Protein AF-A0A4Q5Y3H6-F1 (afdb_monomer)

pLDDT: mean 84.72, std 13.3, range [37.09, 96.25]

Structure (mmCIF, N/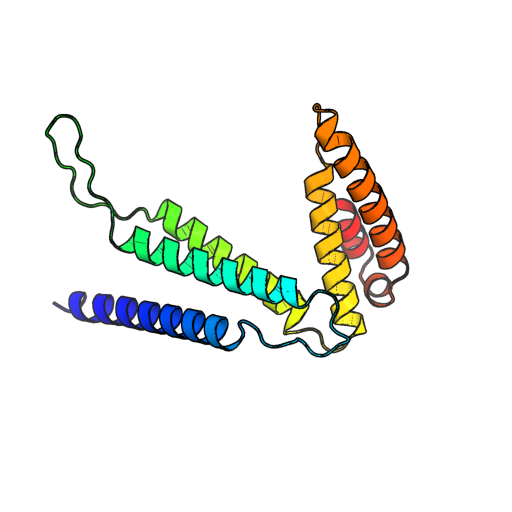CA/C/O backbone):
data_AF-A0A4Q5Y3H6-F1
#
_entry.id   AF-A0A4Q5Y3H6-F1
#
loop_
_atom_site.group_PDB
_atom_site.id
_atom_site.type_symbol
_atom_site.label_atom_id
_atom_site.label_alt_id
_atom_site.label_comp_id
_atom_site.label_asym_id
_atom_site.label_entity_id
_atom_site.label_seq_id
_atom_site.pdbx_PDB_ins_code
_atom_site.Cartn_x
_atom_site.Cartn_y
_atom_site.Cartn_z
_atom_site.occupancy
_atom_site.B_iso_or_equiv
_atom_site.auth_seq_id
_atom_site.auth_comp_id
_atom_site.auth_asym_id
_atom_site.auth_atom_id
_atom_site.pdbx_PDB_model_num
ATOM 1 N N . MET A 1 1 ? 7.605 -20.505 -36.341 1.00 44.72 1 MET A N 1
ATOM 2 C CA . MET A 1 1 ? 7.078 -19.249 -36.929 1.00 44.72 1 MET A CA 1
ATOM 3 C C . MET A 1 1 ? 5.659 -18.972 -36.411 1.00 44.72 1 MET A C 1
ATOM 5 O O . MET A 1 1 ? 4.772 -18.645 -37.184 1.00 44.72 1 MET A O 1
ATOM 9 N N . GLN A 1 2 ? 5.431 -19.163 -35.105 1.00 42.56 2 GLN A N 1
ATOM 10 C CA . GLN A 1 2 ? 4.109 -19.061 -34.465 1.00 42.56 2 GLN A CA 1
ATOM 11 C C . GLN A 1 2 ? 4.168 -18.270 -33.138 1.00 42.56 2 GLN A C 1
ATOM 13 O O . GLN A 1 2 ? 3.123 -17.922 -32.606 1.00 42.56 2 GLN A O 1
ATOM 18 N N . GLU A 1 3 ? 5.372 -17.945 -32.644 1.00 42.47 3 GLU A N 1
ATOM 19 C CA . GLU A 1 3 ? 5.615 -17.114 -31.450 1.00 42.47 3 GLU A CA 1
ATOM 20 C C . GLU A 1 3 ? 5.438 -15.612 -31.747 1.00 42.47 3 GLU A C 1
ATOM 22 O O . GLU A 1 3 ? 4.728 -14.933 -31.014 1.00 42.47 3 GLU A O 1
ATOM 27 N N . ASP A 1 4 ? 5.920 -15.130 -32.901 1.00 48.25 4 ASP A N 1
ATOM 28 C CA . ASP A 1 4 ? 5.864 -13.708 -33.309 1.00 48.25 4 ASP A CA 1
ATOM 29 C C . ASP A 1 4 ? 4.447 -13.103 -33.352 1.00 48.25 4 ASP A C 1
ATOM 31 O O . ASP A 1 4 ? 4.252 -11.909 -33.149 1.00 48.25 4 ASP A O 1
ATOM 35 N N . HIS A 1 5 ? 3.417 -13.906 -33.638 1.00 45.41 5 HIS A N 1
ATOM 36 C CA . HIS A 1 5 ? 2.049 -13.386 -33.746 1.00 45.41 5 HIS A CA 1
ATOM 37 C C . HIS A 1 5 ? 1.365 -13.212 -32.380 1.00 45.41 5 HIS A C 1
ATOM 39 O O . HIS A 1 5 ? 0.413 -12.442 -32.270 1.00 45.41 5 HIS A O 1
ATOM 45 N N . ASN A 1 6 ? 1.832 -13.930 -31.353 1.00 51.09 6 ASN A N 1
ATOM 46 C CA . ASN A 1 6 ? 1.220 -13.940 -30.025 1.00 51.09 6 ASN A CA 1
ATOM 47 C C . ASN A 1 6 ? 1.779 -12.812 -29.138 1.00 51.09 6 ASN A C 1
ATOM 49 O O . ASN A 1 6 ? 1.017 -12.189 -28.400 1.00 51.09 6 ASN A O 1
ATOM 53 N N . ASP A 1 7 ? 3.068 -12.487 -29.283 1.00 55.44 7 ASP A N 1
ATOM 54 C CA . ASP A 1 7 ? 3.725 -11.403 -28.534 1.00 55.44 7 ASP A CA 1
ATOM 55 C C . ASP A 1 7 ? 3.135 -10.027 -28.885 1.00 55.44 7 ASP A C 1
ATOM 57 O O . ASP A 1 7 ? 2.761 -9.253 -28.003 1.00 55.44 7 ASP A O 1
ATOM 61 N N . HIS A 1 8 ? 2.905 -9.756 -30.173 1.00 57.81 8 HIS A N 1
ATOM 62 C CA . HIS A 1 8 ? 2.282 -8.503 -30.617 1.00 57.81 8 HIS A CA 1
ATOM 63 C C . HIS A 1 8 ? 0.810 -8.348 -30.198 1.00 57.81 8 HIS A C 1
ATOM 65 O O . HIS A 1 8 ? 0.297 -7.226 -30.140 1.00 57.81 8 HIS A O 1
ATOM 71 N N . LEU A 1 9 ? 0.107 -9.453 -29.925 1.00 58.41 9 LEU A N 1
ATOM 72 C CA . LEU A 1 9 ? -1.276 -9.417 -29.449 1.00 58.41 9 LEU A CA 1
ATOM 73 C C . LEU A 1 9 ? -1.327 -9.026 -27.966 1.00 58.41 9 LEU A C 1
ATOM 75 O O . LEU A 1 9 ? -2.117 -8.160 -27.594 1.00 58.41 9 LEU A O 1
ATOM 79 N N . GLN A 1 10 ? -0.436 -9.593 -27.149 1.00 64.94 10 GLN A N 1
ATOM 80 C CA . GLN A 1 10 ? -0.353 -9.319 -25.712 1.00 64.94 10 GLN A CA 1
ATOM 81 C C . GLN A 1 10 ? 0.100 -7.883 -25.417 1.00 64.94 10 GLN A C 1
ATOM 83 O O . GLN A 1 10 ? -0.480 -7.218 -24.557 1.00 64.94 10 GLN A O 1
ATOM 88 N N . GLU A 1 11 ? 1.078 -7.363 -26.168 1.00 69.44 11 GLU A N 1
ATOM 89 C CA . GLU A 1 11 ? 1.495 -5.958 -26.061 1.00 69.44 11 GLU A CA 1
ATOM 90 C C . GLU A 1 11 ? 0.341 -5.000 -26.376 1.00 69.44 11 GLU A C 1
ATOM 92 O O . GLU A 1 11 ? 0.093 -4.041 -25.643 1.00 69.44 11 GLU A O 1
ATOM 97 N N . ARG A 1 12 ? -0.415 -5.292 -27.439 1.00 74.06 12 ARG A N 1
ATOM 98 C CA . ARG A 1 12 ? -1.546 -4.468 -27.868 1.00 74.06 12 ARG A CA 1
ATOM 99 C C . ARG A 1 12 ? -2.702 -4.501 -26.870 1.00 74.06 12 ARG A C 1
ATOM 101 O O . ARG A 1 12 ? -3.335 -3.472 -26.646 1.00 74.06 12 ARG A O 1
ATOM 108 N N . GLU A 1 13 ? -2.995 -5.654 -26.276 1.00 75.44 13 GLU A N 1
ATOM 109 C CA . GLU A 1 13 ? -4.009 -5.780 -25.223 1.00 75.44 13 GLU A CA 1
ATOM 110 C C . GLU A 1 13 ? -3.618 -5.003 -23.961 1.00 75.44 13 GLU A C 1
ATOM 112 O O . GLU A 1 13 ? -4.463 -4.334 -23.360 1.00 75.44 13 GLU A O 1
ATOM 117 N N . PHE A 1 14 ? -2.337 -5.027 -23.588 1.00 77.12 14 PHE A N 1
ATOM 118 C CA . PHE A 1 14 ? -1.842 -4.274 -22.441 1.00 77.12 14 PHE A CA 1
ATOM 119 C C . PHE A 1 14 ? -1.862 -2.760 -22.683 1.00 77.12 14 PHE A C 1
ATOM 121 O O . PHE A 1 14 ? -2.273 -2.000 -21.805 1.00 77.12 14 PHE A O 1
ATOM 128 N N . ASP A 1 15 ? -1.512 -2.320 -23.893 1.00 80.56 15 ASP A N 1
ATOM 129 C CA . ASP A 1 15 ? -1.600 -0.912 -24.286 1.00 80.56 15 ASP A CA 1
ATOM 130 C C . ASP A 1 15 ? -3.057 -0.417 -24.289 1.00 80.56 15 ASP A C 1
ATOM 132 O O . ASP A 1 15 ? -3.339 0.674 -23.791 1.00 80.56 15 ASP A O 1
ATOM 136 N N . LEU A 1 16 ? -4.008 -1.240 -24.755 1.00 79.25 16 LEU A N 1
ATOM 137 C CA . LEU A 1 16 ? -5.444 -0.938 -24.675 1.00 79.25 16 LEU A CA 1
ATOM 138 C C . LEU A 1 16 ? -5.936 -0.834 -23.226 1.00 79.25 16 LEU A C 1
ATOM 140 O O . LEU A 1 16 ? -6.744 0.042 -22.908 1.00 79.25 16 LEU A O 1
ATOM 144 N N . LEU A 1 17 ? -5.457 -1.710 -22.340 1.00 77.25 17 LEU A N 1
ATOM 145 C CA . LEU A 1 17 ? -5.784 -1.659 -20.917 1.00 77.25 17 LEU A CA 1
ATOM 146 C C . LEU A 1 17 ? -5.258 -0.369 -20.271 1.00 77.25 17 LEU A C 1
ATOM 148 O O . LEU A 1 17 ? -6.000 0.298 -19.548 1.00 77.25 17 LEU A O 1
ATOM 152 N N . ILE A 1 18 ? -4.003 0.000 -20.543 1.00 79.62 18 ILE A N 1
ATOM 153 C CA . ILE A 1 18 ? -3.401 1.241 -20.040 1.00 79.62 18 ILE A CA 1
ATOM 154 C C . ILE A 1 18 ? -4.181 2.459 -20.550 1.00 79.62 18 ILE A C 1
ATOM 156 O O . ILE A 1 18 ? -4.539 3.326 -19.752 1.00 79.62 18 ILE A O 1
ATOM 160 N N . ASP A 1 19 ? -4.502 2.510 -21.843 1.00 79.94 19 ASP A N 1
ATO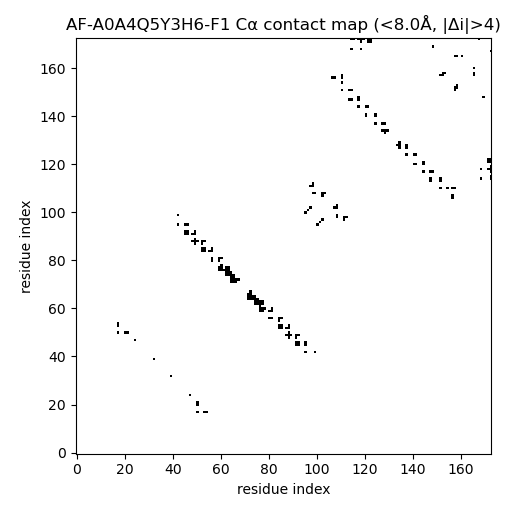M 161 C CA . ASP A 1 19 ? -5.248 3.622 -22.441 1.00 79.94 19 ASP A CA 1
ATOM 162 C C . ASP A 1 19 ? -6.661 3.760 -21.847 1.00 79.94 19 ASP A C 1
ATOM 164 O O . ASP A 1 19 ? -7.111 4.863 -21.510 1.00 79.94 19 ASP A O 1
ATOM 168 N N . ALA A 1 20 ? -7.346 2.636 -21.611 1.00 75.50 20 ALA A N 1
ATOM 169 C CA . ALA A 1 20 ? -8.643 2.622 -20.941 1.00 75.50 20 ALA A CA 1
ATOM 170 C C . ALA A 1 20 ? -8.555 3.156 -19.499 1.00 75.50 20 ALA A C 1
ATOM 172 O O . ALA A 1 20 ? -9.408 3.946 -19.083 1.00 75.50 20 ALA A O 1
ATOM 173 N N . LEU A 1 21 ? -7.519 2.770 -18.747 1.00 72.00 21 LEU A N 1
ATOM 174 C CA . LEU A 1 21 ? -7.288 3.238 -17.376 1.00 72.00 21 LEU A CA 1
ATOM 175 C C . LEU A 1 21 ? -6.950 4.736 -17.324 1.00 72.00 21 LEU A C 1
ATOM 177 O O . LEU A 1 21 ? -7.500 5.450 -16.480 1.00 72.00 21 LEU A O 1
ATOM 181 N N . ILE A 1 22 ? -6.111 5.229 -18.243 1.00 76.06 22 ILE A N 1
ATOM 182 C CA . ILE A 1 22 ? -5.810 6.663 -18.389 1.00 76.06 22 ILE A CA 1
ATOM 183 C C . ILE A 1 22 ? -7.100 7.425 -18.692 1.00 76.06 22 ILE A C 1
ATOM 185 O O . ILE A 1 22 ? -7.459 8.356 -17.973 1.00 76.06 22 ILE A O 1
ATOM 189 N N . THR A 1 23 ? -7.844 6.986 -19.708 1.00 76.25 23 THR A N 1
ATOM 190 C CA . THR A 1 23 ? -9.103 7.615 -20.125 1.00 76.25 23 THR A CA 1
ATOM 191 C C . THR A 1 23 ? -10.124 7.653 -18.989 1.00 76.25 23 THR A C 1
ATOM 193 O O . THR A 1 23 ? -10.839 8.643 -18.814 1.00 76.25 23 THR A O 1
ATOM 196 N N . PHE A 1 24 ? -10.206 6.587 -18.193 1.00 70.56 24 PHE A N 1
ATOM 197 C CA . PHE A 1 24 ? -11.083 6.532 -17.031 1.00 70.56 24 PHE A CA 1
ATOM 198 C C . PHE A 1 24 ? -10.678 7.547 -15.953 1.00 70.56 24 PHE A C 1
ATOM 200 O O . PHE A 1 24 ? -11.527 8.320 -15.504 1.00 70.56 24 PHE A O 1
ATOM 207 N N . GLY A 1 25 ? -9.393 7.604 -15.585 1.00 68.81 25 GLY A N 1
ATOM 208 C CA . GLY A 1 25 ? -8.878 8.580 -14.619 1.00 68.81 25 GLY A CA 1
ATOM 209 C C . GLY A 1 25 ? -9.108 10.026 -15.069 1.00 68.81 25 GLY A C 1
ATOM 210 O O . GLY A 1 25 ? -9.596 10.861 -14.305 1.00 68.81 25 GLY A O 1
ATOM 211 N N . GLU A 1 26 ? -8.865 10.295 -16.348 1.00 73.50 26 GLU A N 1
ATOM 212 C CA . GLU A 1 26 ? -9.090 11.588 -16.989 1.00 73.50 26 GLU A CA 1
ATOM 213 C C . GLU A 1 26 ? -10.558 12.036 -16.941 1.00 73.50 26 GLU A C 1
ATOM 215 O O . GLU A 1 26 ? -10.859 13.193 -16.643 1.00 73.50 26 GLU A O 1
ATOM 220 N N . ARG A 1 27 ? -11.501 11.106 -17.132 1.00 66.12 27 ARG A N 1
ATOM 221 C CA . ARG A 1 27 ? -12.951 11.367 -17.044 1.00 66.12 27 ARG A CA 1
ATOM 222 C C . ARG A 1 27 ? -13.468 11.595 -15.624 1.00 66.12 27 ARG A C 1
ATOM 224 O O . ARG A 1 27 ? -14.601 12.069 -15.464 1.00 66.12 27 ARG A O 1
ATOM 231 N N . LEU A 1 28 ? -12.700 11.212 -14.610 1.00 65.50 28 LEU A N 1
ATOM 232 C CA . LEU A 1 28 ? -13.024 11.437 -13.200 1.00 65.50 28 LEU A CA 1
ATOM 233 C C . LEU A 1 28 ? -12.402 12.727 -12.654 1.00 65.50 28 LEU A C 1
ATOM 235 O O . LEU A 1 28 ? -12.864 13.253 -11.640 1.00 65.50 28 LEU A O 1
ATOM 239 N N . ARG A 1 29 ? -11.397 13.274 -13.341 1.00 67.88 29 ARG A N 1
ATOM 240 C CA . ARG A 1 29 ? -10.705 14.498 -12.942 1.00 67.88 29 ARG A CA 1
ATOM 241 C C . ARG A 1 29 ? -11.672 15.686 -12.878 1.00 67.88 29 ARG A C 1
ATOM 243 O O . ARG A 1 29 ? -12.353 16.012 -13.845 1.00 67.88 29 ARG A O 1
ATOM 250 N N . GLY A 1 30 ? -11.734 16.331 -11.713 1.00 63.19 30 GLY A N 1
ATOM 251 C CA . GLY A 1 30 ? -12.554 17.526 -11.479 1.00 63.19 30 GLY A CA 1
ATOM 252 C C . GLY A 1 30 ? -14.035 17.271 -11.174 1.00 63.19 30 GLY A C 1
ATOM 253 O O . GLY A 1 30 ? -14.771 18.234 -10.971 1.00 63.19 30 GLY A O 1
ATOM 254 N N . LYS A 1 31 ? -14.492 16.012 -11.101 1.00 61.28 31 LYS A N 1
ATOM 255 C CA . LYS A 1 31 ? -15.863 15.714 -10.661 1.00 61.28 31 LYS A CA 1
ATOM 256 C C . LYS A 1 31 ? -15.956 15.774 -9.130 1.00 61.28 31 LYS A C 1
ATOM 258 O O . LYS A 1 31 ? -15.172 15.097 -8.463 1.00 61.28 31 LYS A O 1
ATOM 263 N N . PRO A 1 32 ? -16.889 16.556 -8.553 1.00 56.25 32 PRO A N 1
ATOM 264 C CA . PRO A 1 32 ? -17.100 16.562 -7.113 1.00 56.25 32 PRO A CA 1
ATOM 265 C C . PRO A 1 32 ? -17.627 15.193 -6.674 1.00 56.25 32 PRO A C 1
ATOM 267 O O . PRO A 1 32 ? -18.596 14.680 -7.234 1.00 56.25 32 PRO A O 1
ATOM 270 N N . TYR A 1 33 ? -16.979 14.595 -5.677 1.00 58.34 33 TYR A N 1
ATOM 271 C CA . TYR A 1 33 ? -17.479 13.377 -5.050 1.00 58.34 33 TYR A CA 1
ATOM 272 C C . TYR A 1 33 ? -18.732 13.702 -4.232 1.00 58.34 33 TYR A C 1
ATOM 274 O O . TYR A 1 33 ? -18.810 14.764 -3.610 1.00 58.34 33 TYR A O 1
ATOM 282 N N . ALA A 1 34 ? -19.714 12.797 -4.236 1.00 52.31 34 ALA A N 1
ATOM 283 C CA . ALA A 1 34 ? -20.914 12.956 -3.426 1.00 52.31 34 ALA A CA 1
ATOM 284 C C . ALA A 1 34 ? -20.526 13.139 -1.947 1.00 52.31 34 ALA A C 1
ATOM 286 O O . ALA A 1 34 ? -19.722 12.387 -1.394 1.00 52.31 34 ALA A O 1
ATOM 287 N N . TYR A 1 35 ? -21.070 14.186 -1.330 1.00 37.09 35 TYR A N 1
ATOM 288 C CA . TYR A 1 35 ? -20.796 14.579 0.049 1.00 37.09 35 TYR A CA 1
ATOM 289 C C . TYR A 1 35 ? -21.203 13.431 0.993 1.00 37.09 35 TYR A C 1
ATOM 291 O O . TYR A 1 35 ? -22.388 13.144 1.128 1.00 37.09 35 TYR A O 1
ATOM 299 N N . GLY A 1 36 ? -20.232 12.738 1.598 1.00 50.75 36 GLY A N 1
ATOM 300 C CA . GLY A 1 36 ? -20.490 11.625 2.529 1.00 50.75 36 GLY A CA 1
ATOM 301 C C . GLY A 1 36 ? -19.414 10.536 2.547 1.00 50.75 36 GLY A C 1
ATOM 302 O O . GLY A 1 36 ? -19.102 10.006 3.608 1.00 50.75 36 GLY A O 1
ATOM 303 N N . THR A 1 37 ? -18.752 10.257 1.421 1.00 56.12 37 THR A N 1
ATOM 304 C CA . THR A 1 37 ? -17.672 9.256 1.374 1.00 56.12 37 THR A CA 1
ATOM 305 C C . THR A 1 37 ? -16.344 9.876 1.804 1.00 56.12 37 THR A C 1
ATOM 307 O O . THR A 1 37 ? -15.516 10.268 0.973 1.00 56.12 37 THR A O 1
ATOM 310 N N . LYS A 1 38 ? -16.141 10.008 3.121 1.00 61.50 38 LYS A N 1
ATOM 311 C CA . LYS A 1 38 ? -14.830 10.348 3.694 1.00 61.50 38 LYS A CA 1
ATOM 312 C C . LYS A 1 38 ? -13.797 9.382 3.085 1.00 61.50 38 LYS A C 1
ATOM 314 O O . LYS A 1 38 ? -14.042 8.180 3.031 1.00 61.50 38 LYS A O 1
ATOM 319 N N . ASN A 1 39 ? -12.682 9.917 2.586 1.00 72.69 39 ASN A N 1
ATOM 320 C CA . ASN A 1 39 ? -11.528 9.162 2.065 1.00 72.69 39 ASN A CA 1
ATOM 321 C C . ASN A 1 39 ? -11.611 8.583 0.637 1.00 72.69 39 ASN A C 1
ATOM 323 O O . ASN A 1 39 ? -10.638 7.993 0.181 1.00 72.69 39 ASN A O 1
ATOM 327 N N . ILE A 1 40 ? -12.669 8.846 -0.143 1.00 77.00 40 ILE A N 1
ATOM 328 C CA . ILE A 1 40 ? -12.763 8.365 -1.544 1.00 77.00 40 ILE A CA 1
ATOM 329 C C . ILE A 1 40 ? -11.611 8.836 -2.457 1.00 77.00 40 ILE A C 1
ATOM 331 O O . ILE A 1 40 ? -11.243 8.163 -3.417 1.00 77.00 40 ILE A O 1
ATOM 335 N N . HIS A 1 41 ? -10.981 9.967 -2.133 1.00 78.44 41 HIS A N 1
ATOM 336 C CA . HIS A 1 41 ? -9.792 10.452 -2.837 1.00 78.44 41 HIS A CA 1
ATOM 337 C C . HIS A 1 41 ? -8.596 9.484 -2.719 1.00 78.44 41 HIS A C 1
ATOM 339 O O . HIS A 1 41 ? -7.781 9.411 -3.639 1.00 78.44 41 HIS A O 1
ATOM 345 N N . LEU A 1 42 ? -8.508 8.707 -1.632 1.00 85.81 42 LEU A N 1
ATOM 346 C CA . LEU A 1 42 ? -7.468 7.693 -1.443 1.00 85.81 42 LEU A CA 1
ATOM 347 C C . LEU A 1 42 ? -7.674 6.496 -2.376 1.00 85.81 42 LEU A C 1
ATOM 349 O O . LEU A 1 42 ? -6.691 5.969 -2.894 1.00 85.81 42 LEU A O 1
ATOM 353 N N . ALA A 1 43 ? -8.924 6.125 -2.678 1.00 86.00 43 ALA A N 1
ATOM 354 C CA . ALA A 1 43 ? -9.226 5.115 -3.694 1.00 86.00 43 ALA A CA 1
ATOM 355 C C . ALA A 1 43 ? -8.687 5.532 -5.074 1.00 86.00 43 ALA A C 1
ATOM 357 O O . ALA A 1 43 ? -8.050 4.735 -5.763 1.00 86.00 43 ALA A O 1
ATOM 358 N N . GLY A 1 44 ? -8.855 6.809 -5.438 1.00 83.62 44 GLY A N 1
ATOM 359 C CA . GLY A 1 44 ? -8.252 7.381 -6.645 1.00 83.62 44 GLY A CA 1
ATOM 360 C C . GLY A 1 44 ? -6.720 7.301 -6.635 1.00 83.62 44 GLY A C 1
ATOM 361 O O . GLY A 1 44 ? -6.114 6.935 -7.640 1.00 83.62 44 GLY A O 1
ATOM 362 N N . GLY A 1 45 ? -6.093 7.563 -5.484 1.00 86.69 45 GLY A N 1
ATOM 363 C CA . GLY A 1 45 ? -4.647 7.409 -5.300 1.00 86.69 45 GLY A CA 1
ATOM 364 C C . GLY A 1 45 ? -4.153 5.969 -5.494 1.00 86.69 45 GLY A C 1
ATOM 365 O O . GLY A 1 45 ? -3.126 5.759 -6.137 1.00 86.69 45 GLY A O 1
ATOM 366 N N . LEU A 1 46 ? -4.889 4.972 -4.992 1.00 90.06 46 LEU A N 1
ATOM 367 C CA . LEU A 1 46 ? -4.588 3.553 -5.222 1.00 90.06 46 LEU A CA 1
ATOM 368 C C . LEU A 1 46 ? -4.741 3.183 -6.705 1.00 90.06 46 LEU A C 1
ATOM 370 O O . LEU A 1 46 ? -3.854 2.547 -7.268 1.00 90.06 46 LEU A O 1
ATOM 374 N N . GLY A 1 47 ? -5.814 3.640 -7.357 1.00 87.06 47 GLY A N 1
ATOM 375 C CA . GLY A 1 47 ? -6.019 3.447 -8.796 1.00 87.06 47 GLY A CA 1
ATOM 376 C C . GLY A 1 47 ? -4.869 4.009 -9.637 1.00 87.06 47 GLY A C 1
ATOM 377 O O . GLY A 1 47 ? -4.348 3.330 -10.521 1.00 87.06 47 GLY A O 1
ATOM 378 N N . LEU A 1 48 ? -4.409 5.218 -9.309 1.00 87.25 48 LEU A N 1
ATOM 379 C CA . LEU A 1 48 ? -3.285 5.849 -9.997 1.00 87.25 48 LEU A CA 1
ATOM 380 C C . LEU A 1 48 ? -1.968 5.084 -9.790 1.00 87.25 48 LEU A C 1
ATOM 382 O O . LEU A 1 48 ? -1.182 4.959 -10.725 1.00 87.25 48 LEU A O 1
ATOM 386 N N . LYS A 1 49 ? -1.730 4.525 -8.597 1.00 90.38 49 LYS A N 1
ATOM 387 C CA . LYS A 1 49 ? -0.558 3.671 -8.340 1.00 90.38 49 LYS A CA 1
ATOM 388 C C . LYS A 1 49 ? -0.558 2.414 -9.212 1.00 90.38 49 LYS A C 1
ATOM 390 O O . LYS A 1 49 ? 0.472 2.103 -9.801 1.00 90.38 49 LYS A O 1
ATOM 395 N N . ILE A 1 50 ? -1.702 1.734 -9.342 1.00 90.44 50 ILE A N 1
ATOM 396 C CA . ILE A 1 50 ? -1.847 0.559 -10.224 1.00 90.44 50 ILE A CA 1
ATOM 397 C C . ILE A 1 50 ? -1.471 0.937 -11.660 1.00 90.44 50 ILE A C 1
ATOM 399 O O . ILE A 1 50 ? -0.668 0.249 -12.290 1.00 90.44 50 ILE A O 1
ATOM 403 N N . LEU A 1 51 ? -1.999 2.064 -12.149 1.00 88.25 51 LEU A N 1
ATOM 404 C CA . LEU A 1 51 ? -1.694 2.572 -13.484 1.00 88.25 51 LEU A CA 1
ATOM 405 C C . LEU A 1 51 ? -0.200 2.882 -13.656 1.00 88.25 51 LEU A C 1
ATOM 407 O O . LEU A 1 51 ? 0.399 2.469 -14.645 1.00 88.25 51 LEU A O 1
ATOM 411 N N . HIS A 1 52 ? 0.422 3.567 -12.695 1.00 90.00 52 HIS A N 1
ATOM 412 C CA . HIS A 1 52 ? 1.853 3.863 -12.757 1.00 90.00 52 HIS A CA 1
ATOM 413 C C . HIS A 1 52 ? 2.703 2.591 -12.787 1.00 90.00 52 HIS A C 1
ATOM 415 O O . HIS A 1 52 ? 3.627 2.512 -13.591 1.00 90.00 52 HIS A O 1
ATOM 421 N N . HIS A 1 53 ? 2.375 1.572 -11.988 1.00 92.56 53 HIS A N 1
ATOM 422 C CA . HIS A 1 53 ? 3.077 0.289 -12.041 1.00 92.56 53 HIS A CA 1
ATOM 423 C C . HIS A 1 53 ? 2.932 -0.397 -13.406 1.00 92.56 53 HIS A C 1
ATOM 425 O O . HIS A 1 53 ? 3.926 -0.895 -13.935 1.00 92.56 53 HIS A O 1
ATOM 431 N N . ALA A 1 54 ? 1.736 -0.371 -14.004 1.00 88.75 54 ALA A N 1
ATOM 432 C CA . ALA A 1 54 ? 1.496 -0.925 -15.336 1.00 88.75 54 ALA A CA 1
ATOM 433 C C . ALA A 1 54 ? 2.301 -0.192 -16.426 1.00 88.75 54 ALA A C 1
ATOM 435 O O . ALA A 1 54 ? 2.974 -0.837 -17.228 1.00 88.75 54 ALA A O 1
ATOM 436 N N . ILE A 1 55 ? 2.305 1.146 -16.415 1.00 88.19 55 ILE A N 1
ATOM 437 C CA . ILE A 1 55 ? 3.085 1.966 -17.358 1.00 88.19 55 ILE A CA 1
ATOM 438 C C . ILE A 1 55 ? 4.589 1.723 -17.181 1.00 88.19 55 ILE A C 1
ATOM 440 O O . ILE A 1 55 ? 5.305 1.534 -18.163 1.00 88.19 55 ILE A O 1
ATOM 444 N N . SER A 1 56 ? 5.085 1.699 -15.940 1.00 90.88 56 SER A N 1
ATOM 445 C CA . SER A 1 56 ? 6.496 1.413 -15.666 1.00 90.88 56 SER A CA 1
ATOM 446 C C . SER A 1 56 ? 6.891 0.021 -16.154 1.00 90.88 56 SER A C 1
ATOM 448 O O . SER A 1 56 ? 7.947 -0.126 -16.764 1.00 90.88 56 SER A O 1
ATOM 450 N N . PHE A 1 57 ? 6.040 -0.989 -15.949 1.00 90.19 57 PHE A N 1
ATOM 451 C CA . PHE A 1 57 ? 6.303 -2.336 -16.447 1.00 90.19 57 PHE A CA 1
ATOM 452 C C . PHE A 1 57 ? 6.345 -2.361 -17.975 1.00 90.19 57 PHE A C 1
ATOM 454 O O . PHE A 1 57 ? 7.295 -2.893 -18.542 1.00 90.19 57 PHE A O 1
ATOM 461 N N . ARG A 1 58 ? 5.379 -1.711 -18.639 1.00 87.25 58 ARG A N 1
ATOM 462 C CA . ARG A 1 58 ? 5.358 -1.582 -20.102 1.00 87.25 58 ARG A CA 1
ATOM 463 C C . ARG A 1 58 ? 6.647 -0.976 -20.645 1.00 87.25 58 ARG A C 1
ATOM 465 O O . ARG A 1 58 ? 7.144 -1.422 -21.675 1.00 87.25 58 ARG A O 1
ATOM 472 N N . HIS A 1 59 ? 7.173 0.038 -19.961 1.00 87.25 59 HIS A N 1
ATOM 473 C CA . HIS A 1 59 ? 8.425 0.679 -20.344 1.00 87.25 59 HIS A CA 1
ATOM 474 C C . HIS A 1 59 ? 9.622 -0.269 -20.192 1.00 87.25 59 HIS A C 1
ATOM 476 O O . HIS A 1 59 ? 10.430 -0.375 -21.108 1.00 87.25 59 HIS A O 1
ATOM 482 N N . LEU A 1 60 ? 9.709 -1.005 -19.079 1.00 88.50 60 LEU A N 1
ATOM 483 C CA . LEU A 1 60 ? 10.780 -1.984 -18.855 1.00 88.50 60 LEU A CA 1
ATOM 484 C C . LEU A 1 60 ? 10.707 -3.190 -19.799 1.00 88.50 60 LEU A C 1
ATOM 486 O O . LEU A 1 60 ? 11.742 -3.763 -20.133 1.00 88.50 60 LEU A O 1
ATOM 490 N N . ALA A 1 61 ? 9.506 -3.557 -20.250 1.00 85.06 61 ALA A N 1
ATOM 491 C CA . ALA A 1 61 ? 9.294 -4.657 -21.185 1.00 85.06 61 ALA A CA 1
ATOM 492 C C . ALA A 1 61 ? 9.889 -4.388 -22.580 1.00 85.06 61 ALA A C 1
ATOM 494 O O . ALA A 1 61 ? 10.218 -5.336 -23.282 1.00 85.06 61 ALA A O 1
ATOM 495 N N . VAL A 1 62 ? 10.106 -3.117 -22.956 1.00 84.69 62 VAL A N 1
ATOM 496 C CA . VAL A 1 62 ? 10.828 -2.745 -24.194 1.00 84.69 62 VAL A CA 1
ATOM 497 C C . VAL A 1 62 ? 12.309 -3.154 -24.130 1.00 84.69 62 VAL A C 1
ATOM 499 O O . VAL A 1 62 ? 12.960 -3.315 -25.160 1.00 84.69 62 VAL A O 1
ATOM 502 N N . GLY A 1 63 ? 12.836 -3.355 -22.920 1.00 84.62 63 GLY A N 1
ATOM 503 C CA . GLY A 1 63 ? 14.234 -3.667 -22.671 1.00 84.62 63 GLY A CA 1
ATOM 504 C C . GLY A 1 63 ? 15.133 -2.432 -22.650 1.00 84.62 63 GLY A C 1
ATOM 505 O O . GLY A 1 63 ? 14.752 -1.328 -23.043 1.00 84.62 63 GLY A O 1
ATOM 506 N N . TYR A 1 64 ? 16.352 -2.621 -22.155 1.00 83.00 64 TYR A N 1
ATOM 507 C CA . TYR A 1 64 ? 17.391 -1.598 -22.125 1.00 83.00 64 TYR A CA 1
ATOM 508 C C . TYR A 1 64 ? 18.639 -2.098 -22.851 1.00 83.00 64 TYR A C 1
ATOM 510 O O . TYR A 1 64 ? 19.026 -3.258 -22.720 1.00 83.00 64 TYR A O 1
ATOM 518 N N . ALA A 1 65 ? 19.289 -1.202 -23.591 1.00 84.44 65 ALA A N 1
ATOM 519 C CA . ALA A 1 65 ? 20.631 -1.415 -24.115 1.00 84.44 65 ALA A CA 1
ATOM 520 C C . ALA A 1 65 ? 21.622 -0.648 -23.236 1.00 84.44 65 ALA A C 1
ATOM 522 O O . ALA A 1 65 ? 21.398 0.518 -22.906 1.00 84.44 65 ALA A O 1
ATOM 523 N N . LEU A 1 66 ? 22.710 -1.304 -22.842 1.00 85.75 66 LEU A N 1
ATOM 524 C CA . LEU A 1 66 ? 23.780 -0.667 -22.084 1.00 85.75 66 LEU A CA 1
ATOM 525 C C . LEU A 1 66 ? 24.966 -0.429 -23.012 1.00 85.75 66 LEU A C 1
ATOM 527 O O . LEU A 1 66 ? 25.456 -1.365 -23.639 1.00 85.75 66 LEU A O 1
ATOM 531 N N . GLU A 1 67 ? 25.463 0.803 -23.058 1.00 89.25 67 GLU A N 1
ATOM 532 C CA . GLU A 1 67 ? 26.744 1.112 -23.687 1.00 89.25 67 GLU A CA 1
ATOM 533 C C . GLU A 1 67 ? 27.786 1.400 -22.610 1.00 89.25 67 GLU A C 1
ATOM 535 O O . GLU A 1 67 ? 27.645 2.330 -21.815 1.00 89.25 67 GLU A O 1
ATOM 540 N N . LEU A 1 68 ? 28.846 0.593 -22.572 1.00 89.56 68 LEU A N 1
ATOM 541 C CA . LEU A 1 68 ? 29.933 0.755 -21.612 1.00 89.56 68 LEU A CA 1
ATOM 542 C C . LEU A 1 68 ? 31.278 0.622 -22.324 1.00 89.56 68 LEU A C 1
ATOM 544 O O . LEU A 1 68 ? 31.568 -0.405 -22.936 1.00 89.56 68 LEU A O 1
ATOM 548 N N . ASN A 1 69 ? 32.129 1.646 -22.217 1.00 91.31 69 ASN A N 1
ATOM 549 C CA . ASN A 1 69 ? 33.476 1.658 -22.803 1.00 91.31 69 ASN A CA 1
ATOM 550 C C . ASN A 1 69 ? 33.496 1.331 -24.311 1.00 91.31 69 ASN A C 1
ATOM 552 O O . ASN A 1 69 ? 34.350 0.576 -24.777 1.00 91.31 69 ASN A O 1
ATOM 556 N N . GLY A 1 70 ? 32.530 1.864 -25.065 1.00 89.44 70 GLY A N 1
ATOM 557 C CA . GLY A 1 70 ? 32.406 1.622 -26.507 1.00 89.44 70 GLY A CA 1
ATOM 558 C C . GLY A 1 70 ? 31.918 0.218 -26.879 1.00 89.44 70 GLY A C 1
ATOM 559 O O . GLY A 1 70 ? 32.005 -0.158 -28.045 1.00 89.44 70 GLY A O 1
ATOM 560 N N . LYS A 1 71 ? 31.428 -0.567 -25.910 1.00 88.81 71 LYS A N 1
ATOM 561 C CA . LYS A 1 71 ? 30.745 -1.842 -26.148 1.00 88.81 71 LYS A CA 1
ATOM 562 C C . LYS A 1 71 ? 29.253 -1.669 -25.911 1.00 88.81 71 LYS A C 1
ATOM 564 O O . LYS A 1 71 ? 28.858 -1.260 -24.820 1.00 88.81 71 LYS A O 1
ATOM 569 N N . THR A 1 72 ? 28.455 -2.021 -26.909 1.00 87.88 72 THR A N 1
ATOM 570 C CA . THR A 1 72 ? 26.999 -2.118 -26.793 1.00 87.88 72 THR A CA 1
ATOM 571 C C . THR A 1 72 ? 26.649 -3.539 -26.368 1.00 87.88 72 THR A C 1
ATOM 573 O O . THR A 1 72 ? 27.065 -4.502 -27.010 1.00 87.88 72 THR A O 1
ATOM 576 N N . PHE A 1 73 ? 25.938 -3.671 -25.253 1.00 84.69 73 PHE A N 1
ATOM 577 C CA . PHE A 1 73 ? 25.361 -4.935 -24.810 1.00 84.69 73 PHE A CA 1
ATOM 578 C C . PHE A 1 73 ? 23.998 -5.128 -25.470 1.00 84.69 73 PHE A C 1
ATOM 580 O O . PHE A 1 73 ? 23.245 -4.161 -25.617 1.00 84.69 73 PHE A O 1
ATOM 587 N N . ASP A 1 74 ? 23.687 -6.372 -25.840 1.00 83.81 74 ASP A N 1
ATOM 588 C CA . ASP A 1 74 ? 22.395 -6.713 -26.433 1.00 83.81 74 ASP A CA 1
ATOM 589 C C . ASP A 1 74 ? 21.247 -6.276 -25.515 1.00 83.81 74 ASP A C 1
ATOM 591 O O . ASP A 1 74 ? 21.370 -6.434 -24.293 1.00 83.81 74 ASP A O 1
ATOM 595 N N . PRO A 1 75 ? 20.134 -5.761 -26.073 1.00 84.44 75 PRO A N 1
ATOM 596 C CA . PRO A 1 75 ? 18.982 -5.360 -25.283 1.00 84.44 75 PRO A CA 1
ATOM 597 C C . PRO A 1 75 ? 18.538 -6.474 -24.333 1.00 84.44 75 PRO A C 1
ATOM 599 O O . PRO A 1 75 ? 18.316 -7.608 -24.755 1.00 84.44 75 PRO A O 1
ATOM 602 N N . GLN A 1 76 ? 18.419 -6.150 -23.048 1.00 85.44 76 GLN A N 1
ATOM 603 C CA . GLN A 1 76 ? 17.921 -7.069 -22.027 1.00 85.44 76 GLN A CA 1
ATOM 604 C C . GLN A 1 76 ? 16.618 -6.536 -21.448 1.00 85.44 76 GLN A C 1
ATOM 606 O O . GLN A 1 76 ? 16.480 -5.340 -21.191 1.00 85.44 76 GLN A O 1
ATOM 611 N N . ILE A 1 77 ? 15.670 -7.437 -21.201 1.00 88.38 77 ILE A N 1
ATOM 612 C CA . ILE A 1 77 ? 14.465 -7.123 -20.436 1.00 88.38 77 ILE A CA 1
ATOM 613 C C . ILE A 1 77 ? 14.782 -7.318 -18.956 1.00 88.38 77 ILE A C 1
ATOM 615 O O . ILE A 1 77 ? 15.237 -8.385 -18.538 1.00 88.38 77 ILE A O 1
ATOM 619 N N . ASP A 1 78 ? 14.502 -6.301 -18.144 1.00 88.19 78 ASP A N 1
ATOM 620 C CA . ASP A 1 78 ? 14.607 -6.410 -16.690 1.00 88.19 78 ASP A CA 1
ATOM 621 C C . ASP A 1 78 ? 13.368 -7.107 -16.107 1.00 88.19 78 ASP A C 1
ATOM 623 O O . ASP A 1 78 ? 12.453 -6.486 -15.553 1.00 88.19 78 ASP A O 1
ATOM 627 N N . PHE A 1 79 ? 13.332 -8.434 -16.241 1.00 88.50 79 PHE A N 1
ATOM 628 C CA . PHE A 1 79 ? 12.254 -9.254 -15.689 1.00 88.50 79 PHE A CA 1
ATOM 629 C C . PHE A 1 79 ? 12.151 -9.139 -14.166 1.00 88.50 79 PHE A C 1
ATOM 6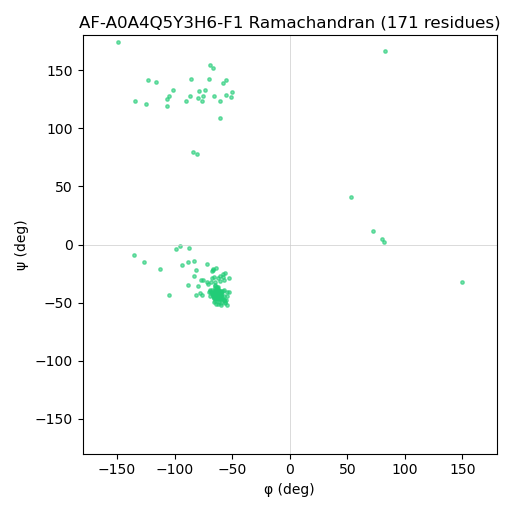31 O O . PHE A 1 79 ? 11.049 -9.237 -13.626 1.00 88.50 79 PHE A O 1
ATOM 638 N N . ALA A 1 80 ? 13.265 -8.913 -13.463 1.00 91.81 80 ALA A N 1
ATOM 639 C CA . ALA A 1 80 ? 13.264 -8.814 -12.007 1.00 91.81 80 ALA A CA 1
ATOM 640 C C . ALA A 1 80 ? 12.484 -7.576 -11.547 1.00 91.81 80 ALA A C 1
ATOM 642 O O . ALA A 1 80 ? 11.560 -7.690 -10.737 1.00 91.81 80 ALA A O 1
ATOM 643 N N . SER A 1 81 ? 12.788 -6.414 -12.126 1.00 93.06 81 SER A N 1
ATOM 644 C CA . SER A 1 81 ? 12.023 -5.191 -11.875 1.00 93.06 81 SER A CA 1
ATOM 645 C C . SER A 1 81 ? 10.577 -5.318 -12.351 1.00 93.06 81 SER A C 1
ATOM 647 O O . SER A 1 81 ? 9.657 -4.875 -11.660 1.00 93.06 81 SER A O 1
ATOM 649 N N . GLY A 1 82 ? 10.345 -5.983 -13.487 1.00 91.06 82 GLY A N 1
ATOM 650 C CA . GLY A 1 82 ? 8.996 -6.218 -13.993 1.00 91.06 82 GLY A CA 1
ATOM 651 C C . GLY A 1 82 ? 8.115 -7.023 -13.032 1.00 91.06 82 GLY A C 1
ATOM 652 O O . GLY A 1 82 ? 6.995 -6.610 -12.731 1.00 91.06 82 GLY A O 1
ATOM 653 N N . VAL A 1 83 ? 8.636 -8.116 -12.465 1.00 92.69 83 VAL A N 1
ATOM 654 C CA . VAL A 1 83 ? 7.925 -8.932 -11.464 1.00 92.69 83 VAL A CA 1
ATOM 655 C C . VAL A 1 83 ? 7.560 -8.111 -10.224 1.00 92.69 83 VAL A C 1
ATOM 657 O O . VAL A 1 83 ? 6.445 -8.235 -9.713 1.00 92.69 83 VAL A O 1
ATOM 660 N N . ILE A 1 84 ? 8.464 -7.245 -9.754 1.00 96.25 84 ILE A N 1
ATOM 661 C CA . ILE A 1 84 ? 8.204 -6.362 -8.607 1.00 96.25 84 ILE A CA 1
ATOM 662 C C . ILE A 1 84 ? 7.047 -5.403 -8.912 1.00 96.25 84 ILE A C 1
ATOM 664 O O . ILE A 1 84 ? 6.150 -5.242 -8.084 1.00 96.25 84 ILE A O 1
ATOM 668 N N . LEU A 1 85 ? 7.030 -4.800 -10.103 1.00 94.38 85 LEU A N 1
ATOM 669 C CA . LEU A 1 85 ? 5.970 -3.874 -10.509 1.00 94.38 85 LEU A CA 1
ATOM 670 C C . LEU A 1 85 ? 4.613 -4.568 -10.638 1.00 94.38 85 LEU A C 1
ATOM 672 O O . LEU A 1 85 ? 3.615 -4.042 -10.148 1.00 94.38 85 LEU A O 1
ATOM 676 N N . VAL A 1 86 ? 4.570 -5.759 -11.240 1.00 90.56 86 VAL A N 1
ATOM 677 C CA . VAL A 1 86 ? 3.332 -6.547 -11.353 1.00 90.56 86 VAL A CA 1
ATOM 678 C C . VAL A 1 86 ? 2.799 -6.904 -9.969 1.00 90.56 86 VAL A C 1
ATOM 680 O O . VAL A 1 86 ? 1.613 -6.721 -9.693 1.00 90.56 86 VAL A O 1
ATOM 683 N N . ARG A 1 87 ? 3.673 -7.355 -9.064 1.00 95.88 87 ARG A N 1
ATOM 684 C CA . ARG A 1 87 ? 3.289 -7.655 -7.684 1.00 95.88 87 ARG A CA 1
ATOM 685 C C . ARG A 1 87 ? 2.730 -6.418 -6.975 1.00 95.88 87 ARG A C 1
ATOM 687 O O . ARG A 1 87 ? 1.658 -6.507 -6.383 1.00 95.88 87 ARG A O 1
ATOM 694 N N . ALA A 1 88 ? 3.402 -5.273 -7.082 1.00 95.75 88 ALA A N 1
ATOM 695 C CA . ALA A 1 88 ? 2.945 -4.022 -6.481 1.00 95.75 88 ALA A CA 1
ATOM 696 C C . ALA A 1 88 ? 1.584 -3.568 -7.042 1.00 95.75 88 ALA A C 1
ATOM 698 O O . ALA A 1 88 ? 0.714 -3.130 -6.284 1.00 95.75 88 ALA A O 1
ATOM 699 N N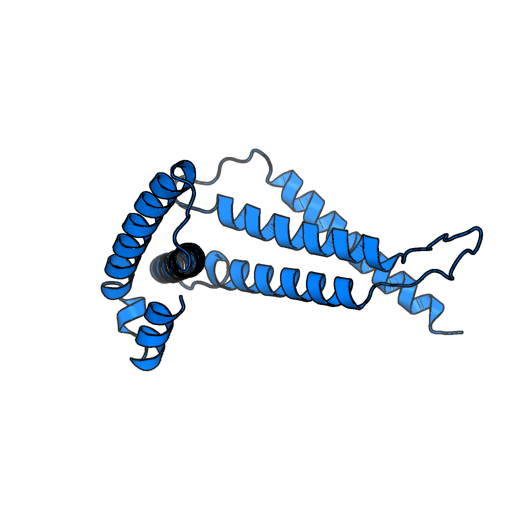 . ALA A 1 89 ? 1.359 -3.719 -8.352 1.00 91.12 89 ALA A N 1
ATOM 700 C CA . ALA A 1 89 ? 0.073 -3.434 -8.984 1.00 91.12 89 ALA A CA 1
ATOM 701 C C . ALA A 1 89 ? -1.045 -4.335 -8.431 1.00 91.12 89 ALA A C 1
ATOM 703 O O . ALA A 1 89 ? -2.111 -3.838 -8.067 1.00 91.12 89 ALA A O 1
ATOM 704 N N . LEU A 1 90 ? -0.790 -5.643 -8.314 1.00 92.81 90 LEU A N 1
ATOM 705 C CA . LEU A 1 90 ? -1.754 -6.609 -7.783 1.00 92.81 90 LEU A CA 1
ATOM 706 C C . LEU A 1 90 ? -2.063 -6.371 -6.301 1.00 92.81 90 LEU A C 1
ATOM 708 O O . LEU A 1 90 ? -3.232 -6.342 -5.928 1.00 92.81 90 LEU A O 1
ATOM 712 N N . GLU A 1 91 ? -1.054 -6.152 -5.457 1.00 95.88 91 GLU A N 1
ATOM 713 C CA . GLU A 1 91 ? -1.247 -5.846 -4.031 1.00 95.88 91 GLU A CA 1
ATOM 714 C C . GLU A 1 91 ? -2.045 -4.545 -3.841 1.00 95.88 91 GLU A C 1
ATOM 716 O O . GLU A 1 91 ? -2.967 -4.479 -3.021 1.00 95.88 91 GLU A O 1
ATOM 721 N N . THR A 1 92 ? -1.762 -3.527 -4.659 1.00 94.44 92 THR A N 1
ATOM 722 C CA . THR A 1 92 ? -2.514 -2.264 -4.647 1.00 94.44 92 THR A CA 1
ATOM 723 C C . THR A 1 92 ? -3.962 -2.471 -5.097 1.00 94.44 92 THR A C 1
ATOM 725 O O . THR A 1 92 ? -4.879 -1.938 -4.470 1.00 94.44 92 THR A O 1
ATOM 728 N N . TYR A 1 93 ? -4.193 -3.279 -6.138 1.00 93.00 93 TYR A N 1
ATOM 729 C CA . TYR A 1 93 ? -5.539 -3.640 -6.588 1.00 93.00 93 TYR A CA 1
ATOM 730 C C . TYR A 1 93 ? -6.316 -4.402 -5.516 1.00 93.00 93 TYR A C 1
ATOM 732 O O . TYR A 1 93 ? -7.458 -4.053 -5.229 1.00 93.00 93 TYR A O 1
ATOM 740 N N . LEU A 1 94 ? -5.704 -5.409 -4.890 1.00 95.44 94 LEU A N 1
ATOM 741 C CA . LEU A 1 94 ? -6.334 -6.178 -3.819 1.00 95.44 94 LEU A CA 1
ATOM 742 C C . LEU A 1 94 ? -6.712 -5.278 -2.640 1.00 95.44 94 LEU A C 1
ATOM 744 O O . LEU A 1 94 ? -7.809 -5.417 -2.108 1.00 95.44 94 LEU A O 1
ATOM 748 N N . THR A 1 95 ? -5.858 -4.313 -2.295 1.00 94.81 95 THR A N 1
ATOM 749 C CA . THR A 1 95 ? -6.139 -3.303 -1.265 1.00 94.81 95 THR A CA 1
ATOM 750 C C . THR A 1 95 ? -7.335 -2.426 -1.649 1.00 94.81 95 THR A C 1
ATOM 752 O O . THR A 1 95 ? -8.288 -2.305 -0.878 1.00 94.81 95 THR A O 1
ATOM 755 N N . LEU A 1 96 ? -7.333 -1.862 -2.863 1.00 92.12 96 LEU A N 1
ATOM 756 C CA . LEU A 1 96 ? -8.442 -1.059 -3.393 1.00 92.12 96 LEU A CA 1
ATOM 757 C C . LEU A 1 96 ? -9.757 -1.852 -3.388 1.00 92.12 96 LEU A C 1
ATOM 759 O O . LEU A 1 96 ? -10.785 -1.363 -2.925 1.00 92.12 96 LEU A O 1
ATOM 763 N N . ASN A 1 97 ? -9.715 -3.088 -3.877 1.00 90.69 97 ASN A N 1
ATOM 764 C CA . ASN A 1 97 ? -10.872 -3.962 -3.982 1.00 90.69 97 ASN A CA 1
ATOM 765 C C . ASN A 1 97 ? -11.414 -4.377 -2.607 1.00 90.69 97 ASN A C 1
ATOM 767 O O . ASN A 1 97 ? -12.627 -4.363 -2.381 1.00 90.69 97 ASN A O 1
ATOM 771 N N . HIS A 1 98 ? -10.523 -4.724 -1.676 1.00 93.75 98 HIS A N 1
ATOM 772 C CA . HIS A 1 98 ? -10.889 -5.100 -0.316 1.00 93.75 98 HIS A 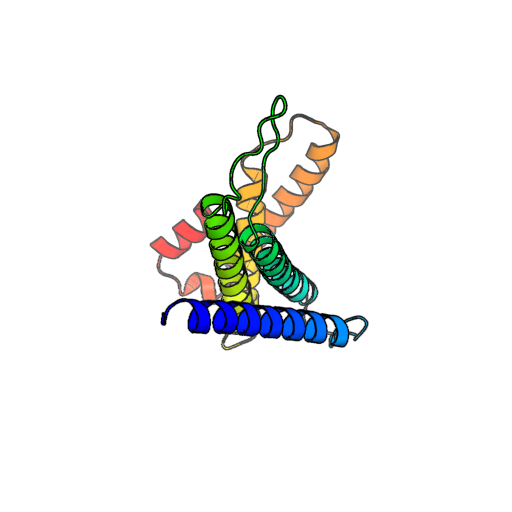CA 1
ATOM 773 C C . HIS A 1 98 ? -11.556 -3.940 0.427 1.00 93.75 98 HIS A C 1
ATOM 775 O O . HIS A 1 98 ? -12.593 -4.140 1.053 1.00 93.75 98 HIS A O 1
ATOM 781 N N . ILE A 1 99 ? -11.003 -2.730 0.329 1.00 92.19 99 ILE A N 1
ATOM 782 C CA . ILE A 1 99 ? -11.503 -1.588 1.097 1.00 92.19 99 ILE A CA 1
ATOM 783 C C . ILE A 1 99 ? -12.723 -0.954 0.435 1.00 92.19 99 ILE A C 1
ATOM 785 O O . ILE A 1 99 ? -13.664 -0.647 1.144 1.00 92.19 99 ILE A O 1
ATOM 789 N N . TYR A 1 100 ? -12.745 -0.759 -0.888 1.00 87.81 100 TYR A N 1
ATOM 790 C CA . TYR A 1 100 ? -13.734 0.124 -1.529 1.00 87.81 100 TYR A CA 1
ATOM 791 C C . TYR A 1 100 ? -14.764 -0.578 -2.422 1.00 87.81 100 TYR A C 1
ATOM 793 O O . TYR A 1 100 ? -15.805 0.010 -2.695 1.00 87.81 100 TYR A O 1
ATOM 801 N N . ILE A 1 101 ? -14.487 -1.791 -2.916 1.00 87.62 101 ILE A N 1
ATOM 802 C CA . ILE A 1 101 ? -15.335 -2.451 -3.932 1.00 87.62 101 ILE A CA 1
ATOM 803 C C . ILE A 1 101 ? -16.184 -3.571 -3.327 1.00 87.62 101 ILE A C 1
ATOM 805 O O . ILE A 1 101 ? -17.356 -3.710 -3.654 1.00 87.62 101 ILE A O 1
ATOM 809 N N . THR A 1 102 ? -15.581 -4.386 -2.463 1.00 92.69 102 THR A N 1
ATOM 810 C CA . THR A 1 102 ? -16.198 -5.602 -1.909 1.00 92.69 102 THR A CA 1
ATOM 811 C C . THR A 1 102 ? -16.827 -5.518 -0.510 1.00 92.69 102 THR A C 1
ATOM 813 O O . THR A 1 102 ? -17.358 -6.552 -0.097 1.00 92.69 102 THR A O 1
ATOM 816 N N . PRO A 1 103 ? -16.784 -4.411 0.265 1.00 90.50 103 PRO A N 1
ATOM 817 C CA . PRO A 1 103 ? -17.578 -4.340 1.493 1.00 90.50 1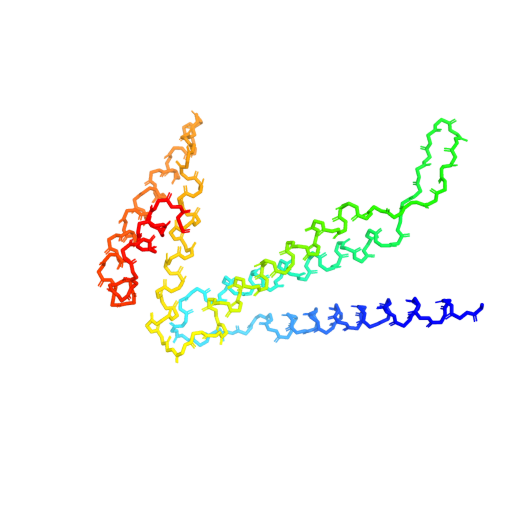03 PRO A CA 1
ATOM 818 C C . PRO A 1 103 ? -19.072 -4.545 1.213 1.00 90.50 103 PRO A C 1
ATOM 820 O O . PRO A 1 103 ? -19.598 -4.017 0.233 1.00 90.50 103 PRO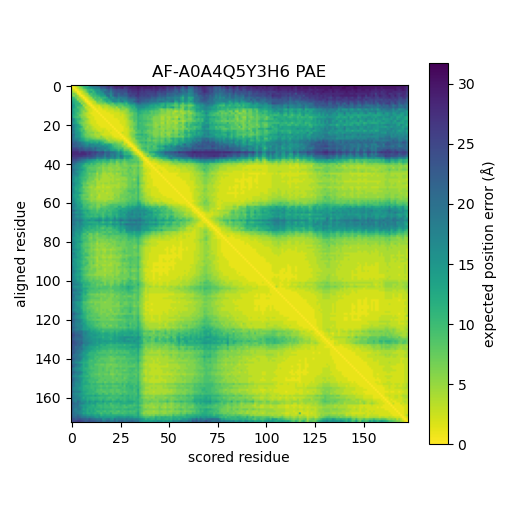 A O 1
ATOM 823 N N . ALA A 1 104 ? -19.756 -5.293 2.077 1.00 90.31 104 ALA A N 1
ATOM 824 C CA . ALA A 1 104 ? -21.189 -5.550 1.957 1.00 90.31 104 ALA A CA 1
ATOM 825 C C . ALA A 1 104 ? -22.044 -4.357 2.411 1.00 90.31 104 ALA A C 1
ATOM 827 O O . ALA A 1 104 ? -23.142 -4.150 1.895 1.00 90.31 104 ALA A O 1
ATOM 828 N N . ASP A 1 105 ? -21.545 -3.578 3.372 1.00 88.94 105 ASP A N 1
ATOM 829 C CA . ASP A 1 105 ? -22.219 -2.411 3.933 1.00 88.94 105 ASP A CA 1
ATOM 830 C C . ASP A 1 105 ? -21.224 -1.326 4.393 1.00 88.94 105 ASP A C 1
ATOM 832 O O . ASP A 1 105 ? -20.001 -1.492 4.349 1.00 88.94 105 ASP A O 1
ATOM 836 N N . GLU A 1 106 ? -21.759 -0.174 4.808 1.00 88.88 106 GLU A N 1
ATOM 837 C CA . GLU A 1 106 ? -20.967 0.977 5.259 1.00 88.88 106 GLU A CA 1
ATOM 838 C C . GLU A 1 106 ? -20.170 0.688 6.542 1.00 88.88 106 GLU A C 1
ATOM 840 O O . GLU A 1 106 ? -19.068 1.214 6.714 1.00 88.88 106 GLU A O 1
ATOM 845 N N . ALA A 1 107 ? -20.693 -0.163 7.431 1.00 90.62 107 ALA A N 1
ATOM 846 C CA . ALA A 1 107 ? -20.007 -0.522 8.667 1.00 90.62 107 ALA A CA 1
ATOM 847 C C . ALA A 1 107 ? -18.764 -1.368 8.365 1.00 90.62 107 ALA A C 1
ATOM 849 O O . ALA A 1 107 ? -17.683 -1.094 8.885 1.00 90.62 107 ALA A O 1
ATOM 850 N N . GLU A 1 108 ? -18.891 -2.341 7.464 1.00 91.00 108 GLU A N 1
ATOM 851 C CA . GLU A 1 108 ? -17.770 -3.144 6.994 1.00 91.00 108 GLU A CA 1
ATOM 852 C C . GLU A 1 108 ? -16.747 -2.301 6.223 1.00 91.00 108 GLU A C 1
ATOM 854 O O . GLU A 1 108 ? -15.545 -2.455 6.448 1.00 91.00 108 GLU A O 1
ATOM 859 N N . TYR A 1 109 ? -17.196 -1.380 5.361 1.00 91.38 109 TYR A N 1
ATOM 860 C CA . TYR A 1 109 ? -16.311 -0.421 4.690 1.00 91.38 109 TYR A CA 1
ATOM 861 C C . TYR A 1 109 ? -15.470 0.352 5.707 1.00 91.38 109 TYR A C 1
ATOM 863 O O . TYR A 1 109 ? -14.241 0.382 5.609 1.00 91.38 109 TYR A O 1
ATOM 871 N N . LYS A 1 110 ? -16.130 0.948 6.706 1.00 92.50 110 LYS A N 1
ATOM 872 C CA . LYS A 1 110 ? -15.470 1.760 7.726 1.00 92.50 110 LYS A CA 1
ATOM 873 C C . LYS A 1 110 ? -14.463 0.933 8.523 1.00 92.50 110 LYS A C 1
ATOM 875 O O . LYS A 1 110 ? -13.339 1.385 8.713 1.00 92.50 110 LYS A O 1
ATOM 880 N N . PHE A 1 111 ? -14.837 -0.275 8.939 1.00 94.31 111 PHE A N 1
ATOM 881 C CA . PHE A 1 111 ? -13.937 -1.172 9.658 1.00 94.31 111 PHE A CA 1
ATOM 882 C C . PHE A 1 111 ? -12.691 -1.523 8.833 1.00 94.31 111 PHE A C 1
ATOM 884 O O . PHE A 1 111 ? -11.570 -1.369 9.316 1.00 94.31 111 PHE A O 1
ATOM 891 N N . ARG A 1 112 ? -12.867 -1.951 7.574 1.00 93.81 112 ARG A N 1
ATOM 892 C CA . ARG A 1 112 ? -11.746 -2.302 6.684 1.00 93.81 112 ARG A CA 1
ATOM 893 C C . ARG A 1 112 ? -10.843 -1.099 6.408 1.00 93.81 112 ARG A C 1
ATOM 895 O O . ARG A 1 112 ? -9.625 -1.252 6.355 1.00 93.81 112 ARG A O 1
ATOM 902 N N . PHE A 1 113 ? -11.428 0.088 6.246 1.00 94.06 113 PHE A N 1
ATOM 903 C CA . PHE A 1 113 ? -10.677 1.327 6.074 1.00 94.06 113 PHE A CA 1
ATOM 904 C C . PHE A 1 113 ? -9.856 1.670 7.323 1.00 94.06 113 PHE A C 1
ATOM 906 O O . PHE A 1 113 ? -8.654 1.893 7.208 1.00 94.06 113 PHE A O 1
ATOM 913 N N . ASP A 1 114 ? -10.483 1.686 8.502 1.00 94.38 114 ASP A N 1
ATOM 914 C CA . ASP A 1 114 ? -9.815 2.036 9.760 1.00 94.38 114 ASP A CA 1
ATOM 915 C C . ASP A 1 114 ? -8.698 1.033 10.093 1.00 94.38 114 ASP A C 1
ATOM 917 O O . ASP A 1 114 ? -7.636 1.439 10.557 1.00 94.38 114 ASP A O 1
ATOM 921 N N . ALA A 1 115 ? -8.897 -0.259 9.800 1.00 95.00 115 ALA A N 1
ATOM 922 C CA . ALA A 1 115 ? -7.871 -1.289 9.962 1.00 95.00 115 ALA A CA 1
ATOM 923 C C . ALA A 1 115 ? -6.681 -1.067 9.013 1.00 95.00 115 ALA A C 1
ATOM 925 O O . ALA A 1 115 ? -5.527 -1.135 9.431 1.00 95.00 115 ALA A O 1
ATOM 926 N N . TRP A 1 116 ? -6.947 -0.740 7.744 1.00 94.88 116 TRP A N 1
ATOM 927 C CA . TRP A 1 116 ? -5.897 -0.415 6.778 1.00 94.88 116 TRP A CA 1
ATOM 928 C C . TRP A 1 116 ? -5.110 0.846 7.160 1.00 94.88 116 TRP A C 1
ATOM 930 O O . TRP A 1 116 ? -3.883 0.866 7.048 1.00 94.88 116 TRP A O 1
ATOM 940 N N . ASP A 1 117 ? -5.793 1.890 7.632 1.00 93.69 117 ASP A N 1
ATOM 941 C CA . ASP A 1 117 ? -5.145 3.132 8.058 1.00 93.69 117 ASP A CA 1
ATOM 942 C C . ASP A 1 117 ? -4.312 2.910 9.331 1.00 93.69 117 ASP A C 1
ATOM 944 O O . ASP A 1 117 ? -3.154 3.331 9.404 1.00 93.69 117 ASP A O 1
ATOM 948 N N . TYR A 1 118 ? -4.849 2.142 10.287 1.00 95.25 118 TYR A N 1
ATOM 949 C CA . TYR A 1 118 ? -4.132 1.701 11.485 1.00 95.25 118 TYR A CA 1
ATOM 950 C C . TYR A 1 118 ? -2.844 0.951 11.131 1.00 95.25 118 TYR A C 1
ATOM 952 O O . TYR A 1 118 ? -1.776 1.333 11.609 1.00 95.25 118 TYR A O 1
ATOM 960 N N . ALA A 1 119 ? -2.914 -0.036 10.231 1.00 94.12 119 ALA A N 1
ATOM 961 C CA . ALA A 1 119 ? -1.741 -0.761 9.742 1.00 94.12 119 ALA A CA 1
ATOM 962 C C . ALA A 1 119 ? -0.694 0.183 9.125 1.00 94.12 119 ALA A C 1
ATOM 964 O O . ALA A 1 119 ? 0.511 0.043 9.347 1.00 94.12 119 ALA A O 1
ATOM 965 N N . GLY A 1 120 ? -1.154 1.201 8.391 1.00 92.50 120 GLY A N 1
ATOM 966 C CA . GLY A 1 120 ? -0.297 2.235 7.824 1.00 92.50 120 GLY A CA 1
ATOM 967 C C . GLY A 1 120 ? 0.459 3.040 8.884 1.00 92.50 120 GLY A C 1
ATOM 968 O O . GLY A 1 120 ? 1.656 3.287 8.720 1.00 92.50 120 GLY A O 1
ATOM 969 N N . TYR A 1 121 ? -0.214 3.459 9.958 1.00 93.94 121 TYR A N 1
ATOM 970 C CA . TYR A 1 121 ? 0.437 4.130 11.088 1.00 93.94 121 TYR A CA 1
ATOM 971 C C . TYR A 1 121 ? 1.381 3.195 11.840 1.00 93.94 121 TYR A C 1
ATOM 973 O O . TYR A 1 121 ? 2.504 3.593 12.148 1.00 93.94 121 TYR A O 1
ATOM 981 N N . HIS A 1 122 ? 0.955 1.955 12.076 1.00 93.06 122 HIS A N 1
ATOM 982 C CA . HIS A 1 122 ? 1.740 0.945 12.771 1.00 93.06 122 HIS A CA 1
ATOM 983 C C . HIS A 1 122 ? 3.106 0.737 12.099 1.00 93.06 122 HIS A C 1
ATOM 985 O O . HIS A 1 122 ? 4.137 0.819 12.762 1.00 93.06 122 HIS A O 1
ATOM 991 N N . GLU A 1 123 ? 3.145 0.584 10.770 1.00 91.75 123 GLU A N 1
ATOM 992 C CA . GLU A 1 123 ? 4.405 0.467 10.022 1.00 91.75 123 GLU A CA 1
ATOM 993 C C . GLU A 1 123 ? 5.283 1.726 10.115 1.00 91.75 123 GLU A C 1
ATOM 995 O O . GLU A 1 123 ? 6.493 1.619 10.324 1.00 91.75 123 GLU A O 1
ATOM 1000 N N . ARG A 1 124 ? 4.702 2.929 9.990 1.00 90.81 124 ARG A N 1
ATOM 1001 C CA . ARG A 1 124 ? 5.468 4.192 10.023 1.00 90.81 124 ARG A CA 1
ATOM 1002 C C . ARG A 1 124 ? 6.061 4.497 11.397 1.00 90.81 124 ARG A C 1
ATOM 1004 O O . ARG A 1 124 ? 7.134 5.091 11.478 1.00 90.81 124 ARG A O 1
ATOM 1011 N N . LEU A 1 125 ? 5.385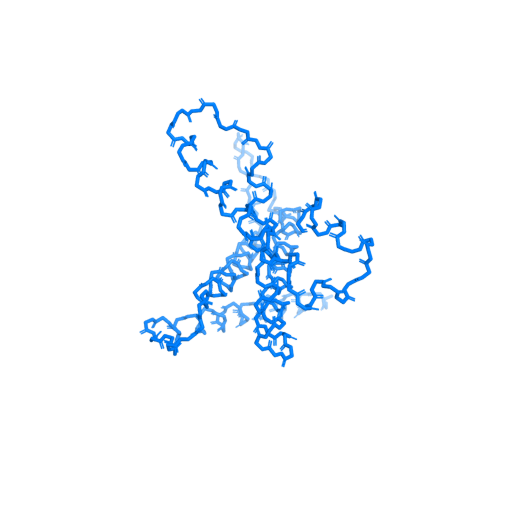 4.087 12.467 1.00 93.31 125 LEU A N 1
ATOM 1012 C CA . LEU A 1 125 ? 5.769 4.388 13.846 1.00 93.31 125 LEU A CA 1
ATOM 1013 C C . LEU A 1 125 ? 6.757 3.382 14.450 1.00 93.31 125 LEU A C 1
ATOM 1015 O O . LEU A 1 125 ? 7.245 3.610 15.555 1.00 93.31 125 LEU A O 1
ATOM 1019 N N . LYS A 1 126 ? 7.135 2.321 13.722 1.00 90.75 126 LYS A N 1
ATOM 1020 C CA . LYS A 1 126 ? 8.185 1.376 14.153 1.00 90.75 126 LYS A CA 1
ATOM 1021 C C . LYS A 1 126 ? 9.528 2.044 14.444 1.00 90.75 126 LYS A C 1
ATOM 1023 O O . LYS A 1 126 ? 10.340 1.498 15.192 1.00 90.75 126 LYS A O 1
ATOM 1028 N N . HIS A 1 127 ? 9.784 3.205 13.844 1.00 89.38 127 HIS A N 1
ATOM 1029 C CA . HIS A 1 127 ? 11.048 3.915 13.969 1.00 89.38 127 HIS A CA 1
ATOM 1030 C C . HIS A 1 127 ? 10.826 5.343 14.458 1.00 89.38 127 HIS A C 1
ATOM 1032 O O . HIS A 1 127 ? 10.166 6.150 13.806 1.00 89.38 127 HIS A O 1
ATOM 1038 N N . PHE A 1 128 ? 11.428 5.671 15.600 1.00 91.62 128 PHE A N 1
ATOM 1039 C CA . PHE A 1 128 ? 11.406 7.030 16.122 1.00 91.62 128 PHE A CA 1
ATOM 1040 C C . PHE A 1 128 ? 12.370 7.928 15.323 1.00 91.62 128 PHE A C 1
ATOM 1042 O O . PHE A 1 128 ? 13.548 7.577 15.186 1.00 91.62 128 PHE A O 1
ATOM 1049 N N . PRO A 1 129 ? 11.923 9.086 14.802 1.00 92.38 129 PRO A N 1
ATOM 1050 C CA . PRO A 1 129 ? 12.782 9.958 14.016 1.00 92.38 129 PRO A CA 1
ATOM 1051 C C . PRO A 1 129 ? 13.805 10.695 14.888 1.00 92.38 129 PRO A C 1
ATOM 1053 O O . PRO A 1 129 ? 13.471 11.316 15.899 1.00 92.38 129 PRO A O 1
ATOM 1056 N N . ALA A 1 130 ? 15.065 10.689 14.448 1.00 91.81 130 ALA A N 1
ATOM 1057 C CA . ALA A 1 130 ? 16.135 11.440 15.104 1.00 91.81 130 ALA A CA 1
ATOM 1058 C C . ALA A 1 130 ? 16.009 12.960 14.888 1.00 91.81 130 ALA A C 1
ATOM 1060 O O . ALA A 1 130 ? 16.374 13.739 15.765 1.00 91.81 130 ALA A O 1
ATOM 1061 N N . ASP A 1 131 ? 15.486 13.377 13.733 1.00 93.06 131 ASP A N 1
ATOM 1062 C CA . ASP A 1 131 ? 15.323 14.788 13.385 1.00 93.06 131 ASP A CA 1
ATOM 1063 C C . ASP A 1 131 ? 14.119 15.405 14.129 1.00 93.06 131 ASP A C 1
ATOM 1065 O O . ASP A 1 131 ? 12.989 14.922 13.967 1.00 93.06 131 ASP A O 1
ATOM 1069 N N . PRO A 1 132 ? 14.317 16.492 14.904 1.00 90.00 132 PRO A N 1
ATOM 1070 C CA . PRO A 1 132 ? 13.239 17.207 15.584 1.00 90.00 132 PRO A CA 1
ATOM 1071 C C . PRO A 1 132 ? 12.083 17.644 14.673 1.00 90.00 132 PRO A C 1
ATOM 1073 O O . PRO A 1 132 ? 10.943 17.712 15.133 1.00 90.00 132 PRO A O 1
ATOM 1076 N N . GLN A 1 133 ? 12.333 17.905 13.385 1.00 88.56 133 GLN A N 1
ATOM 1077 C CA . GLN A 1 133 ? 11.286 18.291 12.432 1.00 88.56 133 GLN A CA 1
ATOM 1078 C C . GLN A 1 133 ? 10.264 17.170 12.210 1.00 88.56 133 GLN A C 1
ATOM 1080 O O . GLN A 1 133 ? 9.069 17.435 12.069 1.00 88.56 133 GLN A O 1
ATOM 1085 N N . PHE A 1 134 ? 10.706 15.911 12.241 1.00 91.44 134 PHE A N 1
ATOM 1086 C CA . PHE A 1 134 ? 9.828 14.754 12.064 1.00 91.44 134 PHE A CA 1
ATOM 1087 C C . PHE A 1 134 ? 9.214 14.262 13.382 1.00 91.44 134 PHE A C 1
ATOM 1089 O O . PHE A 1 134 ? 8.212 13.548 13.355 1.00 91.44 134 PHE A O 1
ATOM 1096 N N . GLN A 1 135 ? 9.731 14.683 14.542 1.00 93.31 135 GLN A N 1
ATOM 1097 C CA . GLN A 1 135 ? 9.175 14.306 15.851 1.00 93.31 135 GLN A CA 1
ATOM 1098 C C . GLN A 1 135 ? 7.761 14.850 16.071 1.00 93.31 135 GLN A C 1
ATOM 1100 O O . GLN A 1 135 ? 6.918 14.161 16.644 1.00 93.31 135 GLN A O 1
ATOM 1105 N N . GLN A 1 136 ? 7.462 16.057 15.578 1.00 92.44 136 GLN A N 1
ATOM 1106 C CA . GLN A 1 136 ? 6.105 16.600 15.666 1.00 92.44 136 GLN A CA 1
ATOM 1107 C C . GLN A 1 136 ? 5.113 15.766 14.842 1.00 92.44 136 GLN A C 1
ATOM 1109 O O . GLN A 1 136 ? 3.990 15.526 15.285 1.00 92.44 136 GLN A O 1
ATOM 1114 N N . GLN A 1 137 ? 5.521 15.316 13.651 1.00 91.44 137 GLN A N 1
ATOM 1115 C CA . GLN A 1 137 ? 4.697 14.436 12.826 1.00 91.44 137 GLN A CA 1
ATOM 1116 C C . GLN A 1 137 ? 4.508 13.083 13.516 1.00 91.44 137 GLN A C 1
ATOM 1118 O O . GLN A 1 137 ? 3.375 12.637 13.653 1.00 91.44 137 GLN A O 1
ATOM 1123 N N . TYR A 1 138 ? 5.578 12.495 14.054 1.00 94.50 138 TYR A N 1
ATOM 1124 C CA . TYR A 1 138 ? 5.514 11.247 14.815 1.00 94.50 138 TYR A CA 1
ATOM 1125 C C . TYR A 1 138 ? 4.512 11.319 15.977 1.00 94.50 138 TYR A C 1
ATOM 1127 O O . TYR A 1 138 ? 3.701 10.416 16.147 1.00 94.50 138 TYR A O 1
ATOM 1135 N N . GLN A 1 139 ? 4.503 12.409 16.752 1.00 93.88 139 GLN A N 1
ATOM 1136 C CA . GLN A 1 139 ? 3.542 12.587 17.848 1.00 93.88 139 GLN A CA 1
ATOM 1137 C C . GLN A 1 139 ? 2.090 12.641 17.355 1.00 93.88 139 GLN A C 1
ATOM 1139 O O . GLN A 1 139 ? 1.211 12.040 17.972 1.00 93.88 139 GLN A O 1
ATOM 1144 N N . LYS A 1 140 ? 1.832 13.332 16.236 1.00 93.50 140 LYS A N 1
ATOM 1145 C CA . LYS A 1 140 ? 0.493 13.392 15.625 1.00 93.50 140 LYS A CA 1
ATOM 1146 C C . LYS A 1 140 ? 0.042 12.020 15.137 1.00 93.50 140 LYS A C 1
ATOM 1148 O O . LYS A 1 140 ? -1.079 11.612 15.416 1.00 93.50 140 LYS A O 1
ATOM 1153 N N . GLU A 1 141 ? 0.919 11.315 14.433 1.00 94.56 141 GLU A N 1
ATOM 1154 C CA . GLU A 1 141 ? 0.650 9.974 13.918 1.00 94.56 141 GLU A CA 1
ATOM 1155 C C . GLU A 1 141 ? 0.441 8.963 15.051 1.00 94.56 141 GLU A C 1
ATOM 1157 O O . GLU A 1 141 ? -0.475 8.152 14.983 1.00 94.56 141 GLU A O 1
ATOM 1162 N N . SER A 1 142 ? 1.221 9.056 16.130 1.00 95.12 142 SER A N 1
ATOM 1163 C CA . SER A 1 142 ? 1.072 8.200 17.311 1.00 95.12 142 SER A CA 1
ATOM 1164 C C . SER A 1 142 ? -0.264 8.419 18.023 1.00 95.12 142 SER A C 1
ATOM 1166 O O . SER A 1 142 ? -0.920 7.449 18.404 1.00 95.12 142 SER A O 1
ATOM 1168 N N . ALA A 1 143 ? -0.700 9.675 18.159 1.00 95.69 143 ALA A N 1
ATOM 1169 C CA . ALA A 1 143 ? -2.009 9.987 18.723 1.00 95.69 143 ALA A CA 1
ATOM 1170 C C . ALA A 1 143 ? -3.151 9.442 17.848 1.00 95.69 143 ALA A C 1
ATOM 1172 O O . ALA A 1 143 ? -4.129 8.910 18.373 1.00 95.69 143 ALA A O 1
ATOM 1173 N N . GLU A 1 144 ? -3.014 9.534 16.523 1.00 94.75 144 GLU A N 1
ATOM 1174 C CA . GLU A 1 144 ? -4.020 9.019 15.594 1.00 94.75 144 GLU A CA 1
ATOM 1175 C C . GLU A 1 144 ? -4.075 7.488 15.590 1.00 94.75 144 GLU A C 1
ATOM 1177 O O . GLU A 1 144 ? -5.165 6.919 15.625 1.00 94.75 144 GLU A O 1
ATOM 1182 N N . MET A 1 145 ? -2.921 6.816 15.658 1.00 95.00 145 MET A N 1
ATOM 1183 C CA . MET A 1 145 ? -2.848 5.362 15.810 1.00 95.00 145 MET A CA 1
ATOM 1184 C C . MET A 1 145 ? -3.586 4.894 17.069 1.00 95.00 145 MET A C 1
ATOM 1186 O O . MET A 1 145 ? -4.419 3.995 16.987 1.00 95.00 145 MET A O 1
ATOM 1190 N N . ALA A 1 146 ? -3.350 5.540 18.218 1.00 95.31 146 ALA A N 1
ATOM 1191 C CA . ALA A 1 146 ? -4.030 5.202 19.471 1.00 95.31 146 ALA A CA 1
ATOM 1192 C C . ALA A 1 146 ? -5.552 5.434 19.392 1.00 95.31 146 ALA A C 1
ATOM 1194 O O . ALA A 1 146 ? -6.342 4.649 19.921 1.00 95.31 146 ALA A O 1
ATOM 1195 N N . ARG A 1 147 ? -5.984 6.496 18.697 1.00 95.94 147 ARG A N 1
ATOM 1196 C CA . ARG A 1 147 ? -7.407 6.768 18.441 1.00 95.94 147 ARG A CA 1
ATOM 1197 C C . ARG A 1 147 ? -8.040 5.677 17.572 1.00 95.94 147 ARG A C 1
ATOM 1199 O O . ARG A 1 147 ? -9.165 5.250 17.847 1.00 95.94 147 ARG A O 1
ATOM 1206 N N . LEU A 1 148 ? -7.349 5.250 16.515 1.00 94.88 148 LEU A N 1
ATOM 1207 C CA . LEU A 1 148 ? -7.802 4.183 15.622 1.00 94.88 148 LEU A CA 1
ATOM 1208 C C . LEU A 1 148 ? -7.860 2.838 16.346 1.00 94.88 148 LEU A C 1
ATOM 1210 O O . LEU A 1 148 ? -8.862 2.145 16.216 1.00 94.88 148 LEU A O 1
ATOM 1214 N N . GLU A 1 149 ? -6.872 2.518 17.179 1.00 95.50 149 GLU A N 1
ATOM 1215 C CA . GLU A 1 149 ? -6.865 1.299 17.992 1.00 95.50 149 GLU A CA 1
ATOM 1216 C C . GLU A 1 149 ? -8.109 1.201 18.882 1.00 95.50 149 GLU A C 1
ATOM 1218 O O . GLU A 1 149 ? -8.838 0.210 18.838 1.00 95.50 149 GLU A O 1
ATOM 1223 N N . GLN A 1 150 ? -8.418 2.268 19.627 1.00 95.62 150 GLN A N 1
ATOM 1224 C CA . GLN A 1 150 ? -9.629 2.324 20.449 1.00 95.62 150 GLN A CA 1
ATOM 1225 C C . GLN A 1 150 ? -10.904 2.237 19.605 1.00 95.62 150 GLN A C 1
ATOM 1227 O O . GLN A 1 150 ? -11.893 1.640 20.030 1.00 95.62 150 GLN A O 1
ATOM 1232 N N . THR A 1 151 ? -10.905 2.835 18.412 1.00 94.69 151 THR A N 1
ATOM 1233 C CA . THR A 1 151 ? -12.046 2.755 17.491 1.00 94.69 151 THR A CA 1
ATOM 1234 C C . THR A 1 151 ? -12.269 1.312 17.040 1.00 94.69 151 THR A C 1
ATOM 1236 O O . THR A 1 151 ? -13.396 0.829 17.094 1.00 94.69 151 THR A O 1
ATOM 1239 N N . LEU A 1 152 ? -11.197 0.616 16.656 1.00 95.50 152 LEU A N 1
ATOM 1240 C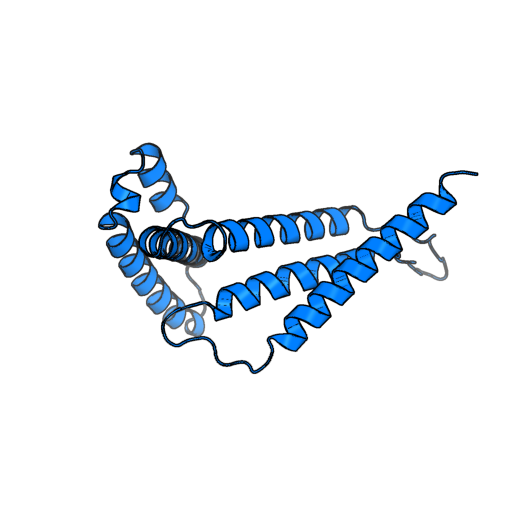 CA . LEU A 1 152 ? -11.224 -0.764 16.179 1.00 95.50 152 LEU A CA 1
ATOM 1241 C C . LEU A 1 152 ? -11.648 -1.734 17.281 1.00 95.50 152 LEU A C 1
ATOM 1243 O O . LEU A 1 152 ? -12.533 -2.547 17.052 1.00 95.50 152 LEU A O 1
ATOM 1247 N N . GLN A 1 153 ? -11.100 -1.610 18.491 1.00 95.06 153 GLN A N 1
ATOM 1248 C CA . GLN A 1 153 ? -11.443 -2.487 19.620 1.00 95.06 153 GLN A CA 1
ATOM 1249 C C . GLN A 1 153 ? -12.929 -2.429 20.009 1.00 95.06 153 GLN A C 1
ATOM 1251 O O . GLN A 1 153 ? -13.469 -3.406 20.526 1.00 95.06 153 GLN A O 1
ATOM 1256 N N . ASN A 1 154 ? -13.597 -1.305 19.739 1.00 94.75 154 ASN A N 1
ATOM 1257 C CA . ASN A 1 154 ? -15.024 -1.120 19.999 1.00 94.75 154 ASN A CA 1
ATOM 1258 C C . ASN A 1 154 ? -15.912 -1.401 18.770 1.00 94.75 154 ASN A C 1
ATOM 1260 O O . ASN A 1 154 ? -17.136 -1.287 18.867 1.00 94.75 154 ASN A O 1
ATOM 1264 N N . ASP A 1 155 ? -15.333 -1.750 17.616 1.00 95.00 155 ASP A N 1
ATOM 1265 C CA . ASP A 1 155 ? -16.081 -1.962 16.378 1.00 95.00 155 ASP A CA 1
ATOM 1266 C C . ASP A 1 155 ? -16.770 -3.347 16.361 1.00 95.00 155 ASP A C 1
ATOM 1268 O O . ASP A 1 155 ? -16.126 -4.373 16.614 1.00 95.00 155 ASP A O 1
ATOM 1272 N N . PRO A 1 156 ? -18.070 -3.441 16.016 1.00 94.62 156 PRO A N 1
ATOM 1273 C CA . PRO A 1 156 ? -18.770 -4.724 15.929 1.00 94.62 156 PRO A CA 1
ATOM 1274 C C . PRO A 1 156 ? -18.148 -5.724 14.942 1.00 94.62 156 PRO A C 1
ATOM 1276 O O . PRO A 1 156 ? -18.305 -6.934 15.105 1.00 94.62 156 PRO A O 1
ATOM 1279 N N . CYS A 1 157 ? -17.469 -5.263 13.891 1.00 93.12 157 CYS A N 1
ATOM 1280 C CA . CYS A 1 157 ? -16.749 -6.133 12.963 1.00 93.12 157 CYS A CA 1
ATOM 1281 C C . CYS A 1 157 ? -15.510 -6.741 13.621 1.00 93.12 157 CYS A C 1
ATOM 1283 O O . CYS A 1 157 ? -15.282 -7.939 13.467 1.00 93.12 157 CYS A O 1
ATOM 1285 N N . PHE A 1 158 ? -14.776 -5.958 14.414 1.00 94.12 158 PHE A N 1
ATOM 1286 C CA . PHE A 1 158 ? -13.617 -6.432 15.169 1.00 94.12 158 PHE A CA 1
ATOM 1287 C C . PHE A 1 158 ? -14.009 -7.481 16.213 1.00 94.12 158 PHE A C 1
ATOM 1289 O O . PHE A 1 158 ? -13.405 -8.551 16.287 1.00 94.12 158 PHE A O 1
ATOM 1296 N N . LEU A 1 159 ? -15.078 -7.225 16.972 1.00 93.25 159 LEU A N 1
ATOM 1297 C CA . LEU A 1 159 ? -15.564 -8.137 18.015 1.00 93.25 159 LEU A CA 1
ATOM 1298 C C . LEU A 1 159 ? -16.058 -9.487 17.467 1.00 93.25 159 LEU A C 1
ATOM 1300 O O . LEU A 1 159 ? -16.120 -10.462 18.212 1.00 93.25 159 LEU A O 1
ATOM 1304 N N . ARG A 1 160 ? -16.391 -9.561 16.171 1.00 94.25 160 ARG A N 1
ATOM 1305 C CA . ARG A 1 160 ? -16.768 -10.807 15.481 1.00 94.25 160 ARG A CA 1
ATOM 1306 C C . ARG A 1 160 ? -15.571 -11.632 15.004 1.00 94.25 160 ARG A C 1
ATOM 1308 O O . ARG A 1 160 ? -15.757 -12.791 14.635 1.00 94.25 160 ARG A O 1
ATOM 1315 N N . LEU A 1 161 ? -14.369 -11.057 14.973 1.00 93.25 161 LEU A N 1
ATOM 1316 C CA . LEU A 1 161 ? -13.158 -11.787 14.608 1.00 93.25 161 LEU A CA 1
ATOM 1317 C C . LEU A 1 161 ? -12.790 -12.813 15.686 1.00 93.25 161 LEU A C 1
ATOM 1319 O O . LEU A 1 161 ? -13.107 -12.654 16.863 1.00 93.25 161 LEU A O 1
ATOM 1323 N N . SER A 1 162 ? -12.075 -13.866 15.288 1.00 94.38 162 SER A N 1
ATOM 1324 C CA . SER A 1 162 ? -11.455 -14.769 16.258 1.00 94.38 162 SER A CA 1
ATOM 1325 C C . SER A 1 162 ? -10.355 -14.040 17.033 1.00 94.38 162 SER A C 1
ATOM 1327 O O . SER A 1 162 ? -9.701 -13.146 16.495 1.00 94.38 162 SER A O 1
ATOM 1329 N N . THR A 1 163 ? -10.094 -14.459 18.271 1.00 92.44 163 THR A N 1
ATOM 1330 C CA . THR A 1 163 ? -9.063 -13.843 19.126 1.00 92.44 163 THR A CA 1
ATOM 1331 C C . THR A 1 163 ? -7.698 -13.774 18.435 1.00 92.44 163 THR A C 1
ATOM 1333 O O . THR A 1 163 ? -7.058 -12.732 18.451 1.00 92.44 163 THR A O 1
ATOM 1336 N N . GLY A 1 164 ? -7.295 -14.827 17.714 1.00 93.12 164 GLY A N 1
ATOM 1337 C CA . GLY A 1 164 ? -6.028 -14.817 16.972 1.00 93.12 164 GLY A CA 1
ATOM 1338 C C . GLY A 1 164 ? -5.985 -13.813 15.810 1.00 93.12 164 GLY A C 1
ATOM 1339 O O . GLY A 1 164 ? -4.913 -13.328 15.460 1.00 93.12 164 GLY A O 1
ATOM 1340 N N . LEU A 1 165 ? -7.130 -13.476 15.205 1.00 90.94 165 LEU A N 1
ATOM 1341 C CA . LEU A 1 165 ? -7.205 -12.424 14.184 1.00 90.94 165 LEU A CA 1
ATOM 1342 C C . LEU A 1 165 ? -7.224 -11.025 14.806 1.00 90.94 165 LEU A C 1
ATOM 1344 O O . LEU A 1 165 ? -6.616 -10.123 14.239 1.00 90.94 165 LEU A O 1
ATOM 1348 N N . GLN A 1 166 ? -7.866 -10.859 15.963 1.00 92.50 166 GLN A N 1
ATOM 1349 C CA . GLN A 1 166 ? -7.830 -9.609 16.728 1.00 92.50 166 GLN A CA 1
ATOM 1350 C C . GLN A 1 166 ? -6.398 -9.272 17.152 1.00 92.50 166 GLN A C 1
ATOM 1352 O O . GLN A 1 166 ? -5.925 -8.172 16.885 1.00 92.50 166 GLN A O 1
ATOM 1357 N N . GLU A 1 167 ? -5.687 -10.240 17.737 1.00 91.44 167 GLU A N 1
ATOM 1358 C CA . GLU A 1 167 ? -4.280 -10.089 18.122 1.00 91.44 167 GLU A CA 1
ATOM 1359 C C . GLU A 1 167 ? -3.405 -9.755 16.915 1.00 91.44 167 GLU A C 1
ATOM 1361 O O . GLU A 1 167 ? -2.597 -8.837 16.976 1.00 91.44 167 GLU A O 1
ATOM 1366 N N . LYS A 1 168 ? -3.596 -10.452 15.788 1.00 92.12 168 LYS A N 1
ATOM 1367 C CA . LYS A 1 168 ? -2.813 -10.201 14.575 1.00 92.12 168 LYS A CA 1
ATOM 1368 C C . LYS A 1 168 ? -3.030 -8.793 14.015 1.00 92.12 168 LYS A C 1
ATOM 1370 O O . LYS A 1 168 ? -2.058 -8.186 13.578 1.00 92.12 168 LYS A O 1
ATOM 1375 N N . LEU A 1 169 ? -4.270 -8.302 14.020 1.00 91.12 169 LEU A N 1
ATOM 1376 C CA . LEU A 1 169 ? -4.605 -6.953 13.561 1.00 91.12 169 LEU A CA 1
ATOM 1377 C C . LEU A 1 169 ? -3.937 -5.900 14.456 1.00 91.12 169 LEU A C 1
ATOM 1379 O O . LEU A 1 169 ? -3.328 -4.963 13.959 1.00 91.12 169 LEU A O 1
ATOM 1383 N N . LEU A 1 170 ? -3.969 -6.084 15.777 1.00 89.88 170 LEU A N 1
ATOM 1384 C CA . LEU A 1 170 ? -3.360 -5.133 16.713 1.00 89.88 170 LEU A CA 1
ATOM 1385 C C . LEU A 1 170 ? -1.820 -5.207 16.763 1.00 89.88 170 LEU A C 1
ATOM 1387 O O . LEU A 1 170 ? -1.176 -4.197 17.004 1.00 89.88 170 LEU A O 1
ATOM 1391 N N . ASP A 1 171 ? -1.218 -6.376 16.526 1.00 86.44 171 ASP A N 1
ATOM 1392 C CA . ASP A 1 171 ? 0.246 -6.566 16.557 1.00 86.44 171 ASP A CA 1
ATOM 1393 C C . ASP A 1 171 ? 0.937 -6.179 15.240 1.00 86.44 171 ASP A C 1
ATOM 1395 O O . ASP A 1 171 ? 2.126 -5.859 15.219 1.00 86.44 171 ASP A O 1
ATOM 1399 N N . LYS A 1 172 ? 0.230 -6.267 14.107 1.00 76.31 172 LYS A N 1
ATOM 1400 C CA . LYS A 1 172 ? 0.844 -6.109 12.776 1.00 76.31 172 LYS A CA 1
ATOM 1401 C C . LYS A 1 172 ? 0.179 -5.064 11.894 1.00 76.31 172 LYS A C 1
ATOM 1403 O O . LYS A 1 172 ? 0.818 -4.654 10.925 1.00 76.31 172 LYS A O 1
ATOM 1408 N N . GLY A 1 173 ? -1.029 -4.621 12.238 1.00 65.00 173 GLY A N 1
ATOM 1409 C CA . GLY A 1 173 ? -1.930 -3.982 11.286 1.00 65.00 173 GLY A CA 1
ATOM 1410 C C . GLY A 1 173 ? -2.733 -5.013 10.511 1.00 65.00 173 GLY A C 1
ATOM 1411 O O . GLY A 1 173 ? -2.119 -5.777 9.730 1.00 65.00 173 GLY A O 1
#

Secondary structure (DSSP, 8-state):
--SHHHHHHHHHHHHHHHHHHHHHHHHHTTPPPPTT-TTHHHHHHHHHHHHHHHHHHHHHHT-B--EETTEEPPPB--HHHHHHHHHHHHHHHHHHIIIIIS-SSHHHHHHHHHHHHHHHHHHHHTS--SSHHHHHHHHHHHHHHHHHHHHHHT-HHHHTS-HHHHHHHHHH-

Sequence (173 aa):
MQEDHNDHLQEREFDLLIDALITFGERLRGKPYAYGTKNIHLAGGLGLKILHHAISFRHLAVGYALELNGKTFDPQIDFASGVILVRAALETYLTLNHIYITPADEAEYKFRFDAWDYAGYHERLKHFPADPQFQQQYQKESAEMARLEQTLQNDPCFLRLSTGLQEKLLDKG

Radius of gyration: 21.59 Å; Cα contacts (8 Å, |Δi|>4): 122; chains: 1; bounding box: 56×38×57 Å

Nearest PDB structures (foldseek):
  3utx-assembly1_A  TM=2.283E-01  e=3.027E+00  Halobacterium salinarum NRC-1
  7q35-assembly1_A  TM=2.505E-01  e=5.346E+00  Halobacterium salinarum NRC-1
  3hap-assembly1_A  TM=2.106E-01  e=5.346E+00  Halobacterium salinarum
  3vhz-assembly1_A  TM=2.520E-01  e=6.574E+00  Halobacterium salinarum NRC-1
  1pxr-assembly2_B  TM=2.064E-01  e=6.923E+00  Halobacterium salinarum

Solvent-accessible surface area (backbone atoms only — not comparable to full-atom values): 9813 Å² total; per-residue (Å²): 144,68,62,75,68,52,56,62,48,54,54,51,52,51,51,51,50,51,51,51,52,50,53,51,54,60,74,50,61,90,61,83,73,73,92,79,62,83,65,56,69,54,54,53,51,38,53,51,50,30,50,50,26,51,54,54,31,58,57,40,68,74,36,48,68,50,76,56,97,93,40,75,46,77,72,43,62,53,60,70,62,34,53,53,28,54,49,52,24,50,54,37,46,52,50,44,37,56,37,74,68,66,45,93,46,72,67,52,25,50,51,46,42,50,47,53,52,32,22,54,39,52,64,64,63,74,58,84,62,87,51,73,82,48,40,61,52,50,53,53,48,53,54,50,35,55,52,41,50,58,52,44,74,71,30,73,72,51,70,70,46,55,69,74,55,48,50,45,40,76,75,63,62

Foldseek 3Di:
DPVVVVVVVVLVVLVVVLVVLVVVLVVCPPDDDDPPPPPVVVLSVLSVLLSVLSVVLSVLQVFDWDADPNDIDDGDRPVVSNVVSVVSSVVSVCLSCCQPPPDPDPLSNVLSVLLVLLLVLVVVLPDQDPDPVCNVVSVVSVVSNVVSLVVNVPRPVLVPDDPVVNCCSNVRD

Mean predicted aligned error: 8.31 Å